Protein AF-A0A1V2ZBY8-F1 (afdb_monomer_lite)

Sequence (177 aa):
MHRRIQALHAAGWSFRELDRRIGFPRGKTAFLLTEKSVMPATFEKVREVFAELELREPPSSTAHERGAIAGARKRAAAEGWAPPLAWDDIDADDAPAVSGGPVEIDEVIVQNLVDGYREPGASYAERREAIATLNGRGLSDAEIAEHLGLTRAAVNKVRERAAISAAVGADRERIVA

pLDDT: mean 80.57, std 14.65, range [37.91, 97.25]

Secondary structure (DSSP, 8-state):
-HHHHHHHHHHT--HHHHHHHHTPPTTHHHHHTT-S---HHHHHHHHHHHHHHTT-PPP-SSHHHHHHHHHHHHHHHHHTPPPGGG-SSTTT-SS--S--PPP---HHHHHHHHTT---TT--HHHHHHHHHHHHHTT--HHHHHHHHT--HHHHHHHHHHTTPPPP--STTS----

Foldseek 3Di:
DLLLLLQLLLLQQAQQNVCVQLVHDPCVSVVVNVDPDDDPVSVVSSVVVSVVPLPHHFDDPDPVSVVSSVVSNVVSVVVVRHHSVQAPDSVPDPDGNPPPPPPPQPVVLLVCLLVLHADPPHDLNSLLSNLLVVQVVLAFLPRSCVSNVHDSVVSVVSCVVVVNDGRPHPVPPPDDD

Structure (mmCIF, N/CA/C/O backbone):
data_AF-A0A1V2ZBY8-F1
#
_entry.id   AF-A0A1V2ZBY8-F1
#
loop_
_atom_site.group_PDB
_atom_site.id
_atom_site.type_symbol
_atom_site.label_atom_id
_atom_site.label_alt_id
_atom_site.label_comp_id
_atom_site.label_asym_id
_atom_site.label_entity_id
_atom_site.label_seq_id
_atom_site.pdbx_PDB_ins_code
_atom_site.Cartn_x
_atom_site.Cartn_y
_atom_site.Cartn_z
_atom_site.occupancy
_atom_site.B_iso_or_equiv
_atom_site.auth_seq_id
_atom_site.auth_comp_id
_atom_site.auth_asym_id
_atom_site.auth_atom_id
_atom_site.pdbx_PDB_model_num
ATOM 1 N N . MET A 1 1 ? 1.287 0.233 -17.434 1.00 81.19 1 MET A N 1
ATOM 2 C CA . MET A 1 1 ? 2.688 0.387 -16.953 1.00 81.19 1 MET A CA 1
ATOM 3 C C . MET A 1 1 ? 2.778 0.858 -15.502 1.00 81.19 1 MET A C 1
ATOM 5 O O . MET A 1 1 ? 3.249 0.077 -14.688 1.00 81.19 1 MET A O 1
ATOM 9 N N . HIS A 1 2 ? 2.334 2.078 -15.145 1.00 90.81 2 HIS A N 1
ATOM 10 C CA . HIS A 1 2 ? 2.446 2.588 -13.761 1.00 90.81 2 HIS A CA 1
ATOM 11 C C . HIS A 1 2 ? 1.821 1.650 -12.726 1.00 90.81 2 HIS A C 1
ATOM 13 O O . HIS A 1 2 ? 2.443 1.402 -11.697 1.00 90.81 2 HIS A O 1
ATOM 19 N N . ARG A 1 3 ? 0.672 1.043 -13.061 1.00 90.62 3 ARG A N 1
ATOM 20 C CA . ARG A 1 3 ? -0.007 0.040 -12.228 1.00 90.62 3 ARG A CA 1
ATOM 21 C C . ARG A 1 3 ? 0.917 -1.097 -11.782 1.00 90.62 3 ARG A C 1
ATOM 23 O O . ARG A 1 3 ? 0.930 -1.420 -10.606 1.00 90.62 3 ARG A O 1
ATOM 30 N N . ARG A 1 4 ? 1.768 -1.636 -12.665 1.00 92.06 4 ARG A N 1
ATOM 31 C CA . ARG A 1 4 ? 2.725 -2.710 -12.325 1.00 92.06 4 ARG A CA 1
ATOM 32 C C . ARG A 1 4 ? 3.752 -2.279 -11.283 1.00 92.06 4 ARG A C 1
ATOM 34 O O . ARG A 1 4 ? 3.990 -2.990 -10.313 1.00 92.06 4 ARG A O 1
ATOM 41 N N . ILE A 1 5 ? 4.340 -1.096 -11.464 1.00 95.25 5 ILE A N 1
ATOM 42 C CA . ILE A 1 5 ? 5.305 -0.535 -10.508 1.00 95.25 5 ILE A CA 1
ATOM 43 C C . ILE A 1 5 ? 4.626 -0.274 -9.159 1.00 95.25 5 ILE A C 1
ATOM 45 O O . ILE A 1 5 ? 5.168 -0.633 -8.115 1.00 95.25 5 ILE A O 1
ATOM 49 N N . GLN A 1 6 ? 3.440 0.337 -9.185 1.00 95.06 6 GLN A N 1
ATOM 50 C CA . GLN A 1 6 ? 2.638 0.629 -7.997 1.00 95.06 6 GLN A CA 1
ATOM 51 C C . GLN A 1 6 ? 2.259 -0.654 -7.253 1.00 95.06 6 GLN A C 1
ATOM 53 O O . GLN A 1 6 ? 2.409 -0.716 -6.035 1.00 95.06 6 GLN A O 1
ATOM 58 N N . ALA A 1 7 ? 1.854 -1.692 -7.983 1.00 91.00 7 ALA A N 1
ATOM 59 C CA . ALA A 1 7 ? 1.468 -2.977 -7.429 1.00 91.00 7 ALA A CA 1
ATOM 60 C C . ALA A 1 7 ? 2.646 -3.699 -6.771 1.00 91.00 7 ALA A C 1
ATOM 62 O O . ALA A 1 7 ? 2.546 -4.092 -5.611 1.00 91.00 7 ALA A O 1
ATOM 63 N N . LEU A 1 8 ? 3.805 -3.787 -7.430 1.00 93.06 8 LEU A N 1
ATOM 64 C CA . LEU A 1 8 ? 5.007 -4.338 -6.791 1.00 93.06 8 LEU A CA 1
ATOM 65 C C . LEU A 1 8 ? 5.393 -3.534 -5.543 1.00 93.06 8 LEU A C 1
ATOM 67 O O . LEU A 1 8 ? 5.748 -4.112 -4.514 1.00 93.06 8 LEU A O 1
ATOM 71 N N . HIS A 1 9 ? 5.269 -2.206 -5.588 1.00 96.50 9 HIS A N 1
ATOM 72 C CA . HIS A 1 9 ? 5.511 -1.375 -4.413 1.00 96.50 9 HIS A CA 1
ATOM 73 C C . HIS A 1 9 ? 4.545 -1.695 -3.266 1.00 96.50 9 HIS A C 1
ATOM 75 O O . HIS A 1 9 ? 4.973 -1.823 -2.118 1.00 96.50 9 HIS A O 1
ATOM 81 N N . ALA A 1 10 ? 3.268 -1.906 -3.583 1.00 92.62 10 ALA A N 1
ATOM 82 C CA . ALA A 1 10 ? 2.244 -2.318 -2.631 1.00 92.62 10 ALA A CA 1
ATOM 83 C C . ALA A 1 10 ? 2.490 -3.725 -2.060 1.00 92.62 10 ALA A C 1
ATOM 85 O O . ALA A 1 10 ? 2.228 -3.955 -0.882 1.00 92.62 10 ALA A O 1
ATOM 86 N N . ALA A 1 11 ? 3.089 -4.641 -2.828 1.00 87.62 11 ALA A N 1
ATOM 87 C CA . ALA A 1 11 ? 3.544 -5.941 -2.324 1.00 87.62 11 ALA A CA 1
ATOM 88 C C . ALA A 1 11 ? 4.757 -5.833 -1.371 1.00 87.62 11 ALA A C 1
ATOM 90 O O . ALA A 1 11 ? 4.989 -6.720 -0.543 1.00 87.62 11 ALA A O 1
ATOM 91 N N . GLY A 1 12 ? 5.488 -4.712 -1.408 1.00 90.81 12 GLY A N 1
ATOM 92 C CA . GLY A 1 12 ? 6.623 -4.418 -0.526 1.00 90.81 12 GLY A CA 1
ATOM 93 C C . GLY A 1 12 ? 7.956 -4.211 -1.248 1.00 90.81 12 GLY A C 1
ATOM 94 O O . GLY A 1 12 ? 8.981 -4.010 -0.595 1.00 90.81 12 GLY A O 1
ATOM 95 N N . TRP A 1 13 ? 7.973 -4.232 -2.580 1.00 95.62 13 TRP A N 1
ATOM 96 C CA . TRP A 1 13 ? 9.178 -3.979 -3.363 1.00 95.62 13 TRP A CA 1
ATOM 97 C C . TRP A 1 13 ? 9.531 -2.485 -3.348 1.00 95.62 13 TRP A C 1
ATOM 99 O O . TRP A 1 13 ? 8.849 -1.644 -3.935 1.00 95.62 13 TRP A O 1
ATOM 109 N N . SER A 1 14 ? 10.619 -2.114 -2.672 1.00 95.12 14 SER A N 1
ATOM 110 C CA . SER A 1 14 ? 11.074 -0.716 -2.678 1.00 95.12 14 SER A CA 1
ATOM 111 C C . SER A 1 14 ? 11.495 -0.268 -4.087 1.00 95.12 14 SER A C 1
ATOM 113 O O . SER A 1 14 ? 12.027 -1.067 -4.855 1.00 95.12 14 SER A O 1
ATOM 115 N N . PHE A 1 15 ? 11.355 1.022 -4.422 1.00 95.62 15 PHE A N 1
ATOM 116 C CA . PHE A 1 15 ? 11.807 1.537 -5.727 1.00 95.62 15 PHE A CA 1
ATOM 117 C C . PHE A 1 15 ? 13.284 1.261 -6.002 1.00 95.62 15 PHE A C 1
ATOM 119 O O . PHE A 1 15 ? 13.649 0.952 -7.127 1.00 95.62 15 PHE A O 1
ATOM 126 N N . ARG A 1 16 ? 14.126 1.313 -4.964 1.00 95.12 16 ARG A N 1
ATOM 127 C CA . ARG A 1 16 ? 15.551 0.985 -5.074 1.00 95.12 16 ARG A CA 1
ATOM 128 C C . ARG A 1 16 ? 15.769 -0.468 -5.497 1.00 95.12 16 ARG A C 1
ATOM 130 O O . ARG A 1 16 ? 16.686 -0.745 -6.263 1.00 95.12 16 ARG A O 1
ATOM 137 N N . GLU A 1 17 ? 14.959 -1.379 -4.971 1.00 95.00 17 GLU A N 1
ATOM 138 C CA . GLU A 1 17 ? 15.044 -2.798 -5.304 1.00 95.00 17 GLU A CA 1
ATOM 139 C C . GLU A 1 17 ? 14.534 -3.071 -6.720 1.00 95.00 17 GLU A C 1
ATOM 141 O O . GLU A 1 17 ? 15.156 -3.831 -7.459 1.00 95.00 17 GLU A O 1
ATOM 146 N N . LEU A 1 18 ? 13.461 -2.388 -7.123 1.00 95.88 18 LEU A N 1
ATOM 147 C CA . LEU A 1 18 ? 12.953 -2.437 -8.492 1.00 95.88 18 LEU A CA 1
ATOM 148 C C . LEU A 1 18 ? 13.982 -1.892 -9.488 1.00 95.88 18 LEU A C 1
ATOM 150 O O . LEU A 1 18 ? 14.304 -2.580 -10.451 1.00 95.88 18 LEU A O 1
ATOM 154 N N . ASP A 1 19 ? 14.579 -0.726 -9.216 1.00 97.25 19 ASP A N 1
ATOM 155 C CA . ASP A 1 19 ? 15.655 -0.166 -10.043 1.00 97.25 19 ASP A CA 1
ATOM 156 C C . ASP A 1 19 ? 16.800 -1.173 -10.209 1.00 97.25 19 ASP A C 1
ATOM 158 O O . ASP A 1 19 ? 17.259 -1.415 -11.323 1.00 97.25 19 ASP A O 1
ATOM 162 N N . ARG A 1 20 ? 17.225 -1.810 -9.108 1.00 96.06 20 ARG A N 1
ATOM 163 C CA . ARG A 1 20 ? 18.295 -2.814 -9.118 1.00 96.06 20 ARG A CA 1
ATOM 164 C C . ARG A 1 20 ? 17.958 -4.010 -10.008 1.00 96.06 20 ARG A C 1
ATOM 166 O O . ARG A 1 20 ? 18.809 -4.418 -10.791 1.00 96.06 20 ARG A O 1
ATOM 173 N N . ARG A 1 21 ? 16.752 -4.569 -9.886 1.00 95.06 21 ARG A N 1
ATOM 174 C CA . ARG A 1 21 ? 16.336 -5.766 -10.638 1.00 95.06 21 ARG A CA 1
ATOM 175 C C . ARG A 1 21 ? 16.097 -5.487 -12.114 1.00 95.06 21 ARG A C 1
ATOM 177 O O . ARG A 1 21 ? 16.448 -6.308 -12.947 1.00 95.06 21 ARG A O 1
ATOM 184 N N . ILE A 1 22 ? 15.569 -4.310 -12.437 1.00 95.19 22 ILE A N 1
ATOM 185 C CA . ILE A 1 22 ? 15.343 -3.892 -13.825 1.00 95.19 22 ILE A CA 1
ATOM 186 C C . ILE A 1 22 ? 16.662 -3.462 -14.507 1.00 95.19 22 ILE A C 1
ATOM 188 O O . ILE A 1 22 ? 16.760 -3.415 -15.736 1.00 95.19 22 ILE A O 1
ATOM 192 N N . GLY A 1 23 ? 17.694 -3.130 -13.723 1.00 96.25 23 GLY A N 1
ATOM 193 C CA . GLY A 1 23 ? 18.950 -2.570 -14.226 1.00 96.25 23 GLY A CA 1
ATOM 194 C C . GLY A 1 23 ? 18.846 -1.075 -14.544 1.00 96.25 23 GLY A C 1
ATOM 195 O O . GLY A 1 23 ? 19.511 -0.576 -15.453 1.00 96.25 23 GLY A O 1
ATOM 196 N N . PHE A 1 24 ? 17.984 -0.351 -13.830 1.00 96.81 24 PHE A N 1
ATOM 197 C CA . PHE A 1 24 ? 17.846 1.093 -13.953 1.00 96.81 24 PHE A CA 1
ATOM 198 C C . PHE A 1 24 ? 18.765 1.865 -12.998 1.00 96.81 24 PHE A C 1
ATOM 200 O O . PHE A 1 24 ? 19.118 1.382 -11.919 1.00 96.81 24 PHE A O 1
ATOM 207 N N . PRO A 1 25 ? 19.111 3.119 -13.349 1.00 96.81 25 PRO A N 1
ATOM 208 C CA . PRO A 1 25 ? 19.683 4.054 -12.394 1.00 96.81 25 PRO A CA 1
ATOM 209 C C . PRO A 1 25 ? 18.745 4.277 -11.204 1.00 96.81 25 PRO A C 1
ATOM 211 O O . PRO A 1 25 ? 17.521 4.292 -11.346 1.00 96.81 25 PRO A O 1
ATOM 214 N N . ARG A 1 26 ? 19.329 4.522 -10.030 1.00 96.12 26 ARG A N 1
ATOM 215 C CA . ARG A 1 26 ? 18.577 4.788 -8.799 1.00 96.12 26 ARG A CA 1
ATOM 216 C C . ARG A 1 26 ? 17.613 5.969 -8.975 1.00 96.12 26 ARG A C 1
ATOM 218 O O . ARG A 1 26 ? 18.020 7.046 -9.398 1.00 96.12 26 ARG A O 1
ATOM 225 N N . GLY A 1 27 ? 16.362 5.779 -8.567 1.00 94.50 27 GLY A N 1
ATOM 226 C CA . GLY A 1 27 ? 15.283 6.764 -8.639 1.00 94.50 27 GLY A CA 1
ATOM 227 C C . GLY A 1 27 ? 14.485 6.716 -9.941 1.00 94.50 27 GLY A C 1
ATOM 228 O O . GLY A 1 27 ? 13.446 7.371 -10.029 1.00 94.50 27 GLY A O 1
ATOM 229 N N . LYS A 1 28 ? 14.911 5.928 -10.936 1.00 96.06 28 LYS A N 1
ATOM 230 C CA . LYS A 1 28 ? 14.238 5.876 -12.235 1.00 96.06 28 LYS A CA 1
ATOM 231 C C . LYS A 1 28 ? 12.818 5.340 -12.108 1.00 96.06 28 LYS A C 1
ATOM 233 O O . LYS A 1 28 ? 11.915 5.943 -12.666 1.00 96.06 28 LYS A O 1
ATOM 238 N N . THR A 1 29 ? 12.594 4.268 -11.353 1.00 95.44 29 THR A N 1
ATOM 239 C CA . THR A 1 29 ? 11.264 3.663 -11.184 1.00 95.44 29 THR A CA 1
ATOM 240 C C . THR A 1 29 ? 10.272 4.637 -10.541 1.00 95.44 29 THR A C 1
ATOM 242 O O . THR A 1 29 ? 9.124 4.705 -10.967 1.00 95.44 29 THR A O 1
ATOM 245 N N . ALA A 1 30 ? 10.719 5.445 -9.573 1.00 94.19 30 ALA A N 1
ATOM 246 C CA . ALA A 1 30 ? 9.893 6.497 -8.980 1.00 94.19 30 ALA A CA 1
ATOM 247 C C . ALA A 1 30 ? 9.596 7.625 -9.983 1.00 94.19 30 ALA A C 1
ATOM 249 O O . ALA A 1 30 ? 8.459 8.074 -10.076 1.00 94.19 30 ALA A O 1
ATOM 250 N N . PHE A 1 31 ? 10.596 8.039 -10.768 1.00 95.06 31 PHE A N 1
ATOM 251 C CA . PHE A 1 31 ? 10.428 9.023 -11.841 1.00 95.06 31 PHE A CA 1
ATOM 252 C C . PHE A 1 31 ? 9.444 8.549 -12.920 1.00 95.06 31 PHE A C 1
ATOM 254 O O . PHE A 1 31 ? 8.630 9.326 -13.395 1.00 95.06 31 PHE A O 1
ATOM 261 N N . LEU A 1 32 ? 9.451 7.262 -13.282 1.00 94.12 32 LEU A N 1
ATOM 262 C CA . LEU A 1 32 ? 8.510 6.735 -14.276 1.00 94.12 32 LEU A CA 1
ATOM 263 C C . LEU A 1 32 ? 7.046 6.910 -13.850 1.00 94.12 32 LEU A C 1
ATOM 265 O O . LEU A 1 32 ? 6.201 6.998 -14.725 1.00 94.12 32 LEU A O 1
ATOM 269 N N . LEU A 1 33 ? 6.737 7.013 -12.551 1.00 93.25 33 LEU A N 1
ATOM 270 C CA . LEU A 1 33 ? 5.369 7.261 -12.078 1.00 93.25 33 LEU A CA 1
ATOM 271 C C . LEU A 1 33 ? 4.865 8.686 -12.352 1.00 93.25 33 LEU A C 1
ATOM 273 O O . LEU A 1 33 ? 3.662 8.918 -12.254 1.00 93.25 33 LEU A O 1
ATOM 277 N N . THR A 1 34 ? 5.749 9.638 -12.664 1.00 93.00 34 THR A N 1
ATOM 278 C CA . THR A 1 34 ? 5.367 11.020 -13.003 1.00 93.00 34 THR A CA 1
ATOM 279 C C . THR A 1 34 ? 5.237 11.248 -14.505 1.00 93.00 34 THR A C 1
ATOM 281 O O . THR A 1 34 ? 4.707 12.273 -14.931 1.00 93.00 34 THR A O 1
ATOM 284 N N . GLU A 1 35 ? 5.720 10.308 -15.313 1.00 93.25 35 GLU A N 1
ATOM 285 C CA . GLU A 1 35 ? 5.706 10.414 -16.766 1.00 93.25 35 GLU A CA 1
ATOM 286 C C . GLU A 1 35 ? 4.342 10.029 -17.335 1.00 93.25 35 GLU A C 1
ATOM 288 O O . GLU A 1 35 ? 3.654 9.165 -16.812 1.00 93.25 35 GLU A O 1
ATOM 293 N N . LYS A 1 36 ? 3.931 10.649 -18.445 1.00 87.38 36 LYS A N 1
ATOM 294 C CA . LYS A 1 36 ? 2.667 10.285 -19.118 1.00 87.38 36 LYS A CA 1
ATOM 295 C C . LYS A 1 36 ? 2.815 9.093 -20.062 1.00 87.38 36 LYS A C 1
ATOM 297 O O . LYS A 1 36 ? 1.828 8.454 -20.409 1.00 87.38 36 LYS A O 1
ATOM 302 N N . SER A 1 37 ? 4.036 8.822 -20.512 1.00 86.88 37 SER A N 1
ATOM 303 C CA . SER A 1 37 ? 4.347 7.768 -21.474 1.00 86.88 37 SER A CA 1
ATOM 304 C C . SER A 1 37 ? 5.792 7.316 -21.309 1.00 86.88 37 SER A C 1
ATOM 306 O O . SER A 1 37 ? 6.628 8.066 -20.806 1.00 86.88 37 SER A O 1
ATOM 308 N N . VAL A 1 38 ? 6.094 6.097 -21.746 1.00 90.94 38 VAL A N 1
ATOM 309 C CA . VAL A 1 38 ? 7.437 5.521 -21.669 1.00 90.94 38 VAL A CA 1
ATOM 310 C C . VAL A 1 38 ? 7.816 4.873 -22.990 1.00 90.94 38 VAL A C 1
ATOM 312 O O . VAL A 1 38 ? 6.955 4.473 -23.770 1.00 90.94 38 VAL A O 1
ATOM 315 N N . MET A 1 39 ? 9.120 4.735 -23.222 1.00 92.19 39 MET A N 1
ATOM 316 C CA . MET A 1 39 ? 9.627 3.983 -24.368 1.00 92.19 39 MET A CA 1
ATOM 317 C C . MET A 1 39 ? 9.168 2.513 -24.300 1.00 92.19 39 MET A C 1
ATOM 319 O O . MET A 1 39 ? 9.205 1.937 -23.206 1.00 92.19 39 MET A O 1
ATOM 323 N N . PRO A 1 40 ? 8.841 1.866 -25.436 1.00 91.12 40 PRO A N 1
ATOM 324 C CA . PRO A 1 40 ? 8.450 0.454 -25.465 1.00 91.12 40 PRO A CA 1
ATOM 325 C C . PRO A 1 40 ? 9.465 -0.471 -24.782 1.00 91.12 40 PRO A C 1
ATOM 327 O O . PRO A 1 40 ? 9.095 -1.312 -23.976 1.00 91.12 40 PRO A O 1
ATOM 330 N N . ALA A 1 41 ? 10.765 -0.239 -24.986 1.00 92.81 41 ALA A N 1
ATOM 331 C CA . ALA A 1 41 ? 11.814 -1.018 -24.325 1.00 92.81 41 ALA A CA 1
ATOM 332 C C . ALA A 1 41 ? 11.787 -0.903 -22.785 1.00 92.81 41 ALA A C 1
ATOM 334 O O . ALA A 1 41 ? 12.120 -1.851 -22.080 1.00 92.81 41 ALA A O 1
ATOM 335 N N . THR A 1 42 ? 11.392 0.253 -22.245 1.00 93.38 42 THR A N 1
ATOM 336 C CA . THR A 1 42 ? 11.229 0.454 -20.795 1.00 93.38 42 THR A CA 1
ATOM 337 C C . THR A 1 42 ? 10.002 -0.290 -20.285 1.00 93.38 42 THR A C 1
ATOM 339 O O . THR A 1 42 ? 10.053 -0.886 -19.212 1.00 93.38 42 THR A O 1
ATOM 342 N N . PHE A 1 43 ? 8.908 -0.252 -21.050 1.00 90.94 43 PHE A N 1
ATOM 343 C CA . PHE A 1 43 ? 7.688 -0.986 -20.733 1.00 90.94 43 PHE A CA 1
ATOM 344 C C . PHE A 1 43 ? 7.956 -2.490 -20.637 1.00 90.94 43 PHE A C 1
ATOM 346 O O . PHE A 1 43 ? 7.598 -3.102 -19.634 1.00 90.94 43 PHE A O 1
ATOM 353 N N . GLU A 1 44 ? 8.652 -3.052 -21.627 1.00 91.06 44 GLU A N 1
ATOM 354 C CA . GLU A 1 44 ? 8.983 -4.478 -21.681 1.00 91.06 44 GLU A CA 1
ATOM 355 C C . GLU A 1 44 ? 9.810 -4.936 -20.481 1.00 91.06 44 GLU A C 1
ATOM 357 O O . GLU A 1 44 ? 9.425 -5.874 -19.790 1.00 91.06 44 GLU A O 1
ATOM 362 N N . LYS A 1 45 ? 10.864 -4.196 -20.131 1.00 94.75 45 LYS A N 1
ATOM 363 C CA . LYS A 1 45 ? 11.681 -4.501 -18.947 1.00 94.75 45 LYS A CA 1
ATOM 364 C C . LYS A 1 45 ? 10.877 -4.516 -17.645 1.00 94.75 45 LYS A C 1
ATOM 366 O O . LYS A 1 45 ? 11.095 -5.353 -16.775 1.00 94.75 45 LYS A O 1
ATOM 371 N N . VAL A 1 46 ? 9.952 -3.568 -17.490 1.00 92.69 46 VAL A N 1
ATOM 372 C CA . VAL A 1 46 ? 9.075 -3.513 -16.310 1.00 92.69 46 VAL A CA 1
ATOM 373 C C . VAL A 1 46 ? 8.086 -4.676 -16.316 1.00 92.69 46 VAL A C 1
ATOM 375 O O . VAL A 1 46 ? 7.805 -5.224 -15.254 1.00 92.69 46 VAL A O 1
ATOM 378 N N . ARG A 1 47 ? 7.569 -5.064 -17.486 1.00 89.25 47 ARG A N 1
ATOM 379 C CA . ARG A 1 47 ? 6.672 -6.213 -17.644 1.00 89.25 47 ARG A CA 1
ATOM 380 C C . ARG A 1 47 ? 7.363 -7.525 -17.274 1.00 89.25 47 ARG A C 1
ATOM 382 O O . ARG A 1 47 ? 6.782 -8.305 -16.530 1.00 89.25 47 ARG A O 1
ATOM 389 N N . GLU A 1 48 ? 8.594 -7.731 -17.734 1.00 90.94 48 GLU A N 1
ATOM 390 C CA . GLU A 1 48 ? 9.407 -8.911 -17.410 1.00 90.94 48 GLU A CA 1
ATOM 391 C C . GLU A 1 48 ? 9.647 -9.032 -15.902 1.00 90.94 48 GLU A C 1
ATOM 393 O O . GLU A 1 48 ? 9.345 -10.064 -15.304 1.00 90.94 48 GLU A O 1
ATOM 398 N N . VAL A 1 49 ? 10.108 -7.953 -15.260 1.00 93.62 49 VAL A N 1
ATOM 399 C CA . VAL A 1 49 ? 10.320 -7.947 -13.804 1.00 93.62 49 VAL A CA 1
ATOM 400 C C . VAL A 1 49 ? 9.002 -8.094 -13.047 1.00 93.62 49 VAL A C 1
ATOM 402 O O . VAL A 1 49 ? 8.961 -8.745 -12.012 1.00 93.62 49 VAL A O 1
ATOM 405 N N . PHE A 1 50 ? 7.901 -7.533 -13.540 1.00 87.38 50 PHE A N 1
ATOM 406 C CA . PHE A 1 50 ? 6.600 -7.738 -12.910 1.00 87.38 50 PHE A CA 1
ATOM 407 C C . PHE A 1 50 ? 6.193 -9.212 -12.899 1.00 87.38 50 PHE A C 1
ATOM 409 O O . PHE A 1 50 ? 5.910 -9.731 -11.823 1.00 87.38 50 PHE A O 1
ATOM 416 N N . ALA A 1 51 ? 6.249 -9.891 -14.047 1.00 79.69 51 ALA A N 1
ATOM 417 C CA . ALA A 1 51 ? 5.921 -11.314 -14.149 1.00 79.69 51 ALA A CA 1
ATOM 418 C C . ALA A 1 51 ? 6.831 -12.191 -13.269 1.00 79.69 51 ALA A C 1
ATOM 420 O O . ALA A 1 51 ? 6.415 -13.210 -12.726 1.00 79.69 51 ALA A O 1
ATOM 421 N N . GLU A 1 52 ? 8.090 -11.788 -13.081 1.00 84.88 52 GLU A N 1
ATOM 422 C CA . GLU A 1 52 ? 9.002 -12.495 -12.184 1.00 84.88 52 GLU A CA 1
ATOM 423 C C . GLU A 1 52 ? 8.607 -12.350 -10.701 1.00 84.88 52 GLU A C 1
ATOM 425 O O . GLU A 1 52 ? 8.812 -13.270 -9.901 1.00 84.88 52 GLU A O 1
ATOM 430 N N . LEU A 1 53 ? 8.103 -11.176 -10.307 1.00 84.38 53 LEU A N 1
ATOM 431 C CA . LEU A 1 53 ? 7.991 -10.768 -8.904 1.00 84.38 53 LEU A CA 1
ATOM 432 C C . LEU A 1 53 ? 6.572 -10.744 -8.350 1.00 84.38 53 LEU A C 1
ATOM 434 O O . LEU A 1 53 ? 6.421 -10.665 -7.133 1.00 84.38 53 LEU A O 1
ATOM 438 N N . GLU A 1 54 ? 5.551 -10.809 -9.199 1.00 74.00 54 GLU A N 1
ATOM 439 C CA . GLU A 1 54 ? 4.147 -10.664 -8.802 1.00 74.00 54 GLU A CA 1
ATOM 440 C C . GLU A 1 54 ? 3.692 -11.675 -7.736 1.00 74.00 54 GLU A C 1
ATOM 442 O O . GLU A 1 54 ? 2.876 -11.325 -6.886 1.00 74.00 54 GLU A O 1
ATOM 447 N N . LEU A 1 55 ? 4.288 -12.874 -7.706 1.00 72.56 55 LEU A N 1
ATOM 448 C CA . LEU A 1 55 ? 4.032 -13.920 -6.701 1.00 72.56 55 LEU A CA 1
ATOM 449 C C . LEU A 1 55 ? 5.180 -14.111 -5.696 1.00 72.56 55 LEU A C 1
ATOM 451 O O . LEU A 1 55 ? 5.205 -15.098 -4.960 1.00 72.56 55 LEU A O 1
ATOM 455 N N . ARG A 1 56 ? 6.170 -13.212 -5.675 1.00 82.19 56 ARG A N 1
ATOM 456 C CA . ARG A 1 56 ? 7.357 -13.343 -4.820 1.00 82.19 56 ARG A CA 1
ATOM 457 C C . ARG A 1 56 ? 7.393 -12.289 -3.731 1.00 82.19 56 ARG A C 1
ATOM 459 O O . ARG A 1 56 ? 7.059 -11.123 -3.939 1.00 82.19 56 ARG A O 1
ATOM 466 N N . GLU A 1 57 ? 7.928 -12.692 -2.586 1.00 82.50 57 GLU A N 1
ATOM 467 C CA . GLU A 1 57 ? 8.201 -11.765 -1.499 1.00 82.50 57 GLU A CA 1
ATOM 468 C C . GLU A 1 57 ? 9.543 -11.036 -1.687 1.00 82.50 57 GLU A C 1
ATOM 470 O O . GLU A 1 57 ? 10.525 -11.623 -2.162 1.00 82.50 57 GLU A O 1
ATOM 475 N N . PRO A 1 58 ? 9.618 -9.750 -1.299 1.00 87.31 58 PRO A N 1
ATOM 476 C CA . PRO A 1 58 ? 10.882 -9.035 -1.212 1.00 87.31 58 PRO A CA 1
ATOM 477 C C . PRO A 1 58 ? 11.808 -9.644 -0.145 1.00 87.31 58 PRO A C 1
ATOM 479 O O . PRO A 1 58 ? 11.325 -10.150 0.870 1.00 87.31 58 PRO A O 1
ATOM 482 N N . PRO A 1 59 ? 13.143 -9.556 -0.324 1.00 84.88 59 PRO A N 1
ATOM 483 C CA . PRO A 1 59 ? 14.101 -9.968 0.699 1.00 84.88 59 PRO A CA 1
ATOM 484 C C . PRO A 1 59 ? 13.791 -9.305 2.042 1.00 84.88 59 PRO A C 1
ATOM 486 O O . PRO A 1 59 ? 13.538 -8.103 2.076 1.00 84.88 59 PRO A O 1
ATOM 489 N N . SER A 1 60 ? 13.808 -10.079 3.129 1.00 90.00 60 SER A N 1
ATOM 490 C CA . SER A 1 60 ? 13.370 -9.648 4.468 1.00 90.00 60 SER A CA 1
ATOM 491 C C . SER A 1 60 ? 14.314 -10.086 5.601 1.00 90.00 60 SER A C 1
ATOM 493 O O . SER A 1 60 ? 13.999 -9.946 6.790 1.00 90.00 60 SER A O 1
ATOM 495 N N . SER A 1 61 ? 15.498 -10.597 5.257 1.00 86.56 61 SER A N 1
ATOM 496 C CA . SER A 1 61 ? 16.448 -11.197 6.199 1.00 86.56 61 SER A CA 1
ATOM 497 C C . SER A 1 61 ? 17.047 -10.169 7.164 1.00 86.56 61 SER A C 1
ATOM 499 O O . SER A 1 61 ? 17.265 -10.458 8.343 1.00 86.56 61 SER A O 1
ATOM 501 N N . THR A 1 62 ? 17.246 -8.930 6.717 1.00 88.12 62 THR A N 1
ATOM 502 C CA . THR A 1 62 ? 17.833 -7.849 7.520 1.00 88.12 62 THR A CA 1
ATOM 503 C C . THR A 1 62 ? 16.785 -6.866 8.050 1.00 88.12 62 THR A C 1
ATOM 505 O O . THR A 1 62 ? 15.702 -6.693 7.491 1.00 88.12 62 THR A O 1
ATOM 508 N N . ALA A 1 63 ? 17.109 -6.160 9.140 1.00 84.38 63 ALA A N 1
ATOM 509 C CA . ALA A 1 63 ? 16.237 -5.108 9.672 1.00 84.38 63 ALA A CA 1
ATOM 510 C C . ALA A 1 63 ? 16.025 -3.961 8.666 1.00 84.38 63 ALA A C 1
ATOM 512 O O . ALA A 1 63 ? 14.931 -3.405 8.582 1.00 84.38 63 ALA A O 1
ATOM 513 N N . HIS A 1 64 ? 17.055 -3.642 7.874 1.00 83.88 64 HIS A N 1
ATOM 514 C CA . HIS A 1 64 ? 16.969 -2.641 6.812 1.00 83.88 64 HIS A CA 1
ATOM 515 C C . HIS A 1 64 ? 15.963 -3.050 5.730 1.00 83.88 64 HIS A C 1
ATOM 517 O O . HIS A 1 64 ? 15.115 -2.250 5.340 1.00 83.88 64 HIS A O 1
ATOM 523 N N . GLU A 1 65 ? 16.022 -4.305 5.289 1.00 85.44 65 GLU A N 1
ATOM 524 C CA . GLU A 1 65 ? 15.091 -4.879 4.319 1.00 85.44 65 GLU A CA 1
ATOM 525 C C . GLU A 1 65 ? 13.648 -4.873 4.833 1.00 85.44 65 GLU A C 1
ATOM 527 O O . GLU A 1 65 ? 12.759 -4.358 4.157 1.00 85.44 65 GLU A O 1
ATOM 532 N N . ARG A 1 66 ? 13.412 -5.322 6.074 1.00 84.06 66 ARG A N 1
ATOM 533 C CA . ARG A 1 66 ? 12.077 -5.256 6.699 1.00 84.06 66 ARG A CA 1
ATOM 534 C C . ARG A 1 66 ? 11.547 -3.825 6.794 1.00 84.06 66 ARG A C 1
ATOM 536 O O . ARG A 1 66 ? 10.374 -3.583 6.514 1.00 84.06 66 ARG A O 1
ATOM 543 N N . GLY A 1 67 ? 12.409 -2.868 7.138 1.00 80.88 67 GLY A N 1
ATOM 544 C CA . GLY A 1 67 ? 12.061 -1.447 7.156 1.00 80.88 67 GLY A CA 1
ATOM 545 C C . GLY A 1 67 ? 11.682 -0.911 5.772 1.00 80.88 67 GLY A C 1
ATOM 546 O O . GLY A 1 67 ? 10.712 -0.162 5.649 1.00 80.88 67 GLY A O 1
ATOM 547 N N . ALA A 1 68 ? 12.394 -1.327 4.722 1.00 86.38 68 ALA A N 1
ATOM 548 C CA . ALA A 1 68 ? 12.086 -0.951 3.345 1.00 86.38 68 ALA A CA 1
ATOM 549 C C . ALA A 1 68 ? 10.734 -1.519 2.878 1.00 86.38 68 ALA A C 1
ATOM 551 O O . ALA A 1 68 ? 9.957 -0.788 2.264 1.00 86.38 68 ALA A O 1
ATOM 552 N N . ILE A 1 69 ? 10.426 -2.772 3.229 1.00 87.19 69 ILE A N 1
ATOM 553 C CA . ILE A 1 69 ? 9.129 -3.413 2.955 1.00 87.19 69 ILE A CA 1
ATOM 554 C C . ILE A 1 69 ? 7.996 -2.645 3.639 1.00 87.19 69 ILE A C 1
ATOM 556 O O . ILE A 1 69 ? 7.019 -2.263 2.993 1.00 87.19 69 ILE A O 1
ATOM 560 N N . ALA A 1 70 ? 8.137 -2.378 4.941 1.00 83.88 70 ALA A N 1
ATOM 561 C CA . ALA A 1 70 ? 7.140 -1.639 5.709 1.00 83.88 70 ALA A CA 1
ATOM 562 C C . ALA A 1 70 ? 6.927 -0.222 5.150 1.00 83.88 70 ALA A C 1
ATOM 564 O O . ALA A 1 70 ? 5.790 0.234 5.025 1.00 83.88 70 ALA A O 1
ATOM 565 N N . GLY A 1 71 ? 8.010 0.461 4.767 1.00 84.25 71 GLY A N 1
ATOM 566 C CA . GLY A 1 71 ? 7.956 1.778 4.135 1.00 84.25 71 GLY A CA 1
ATOM 567 C C . GLY A 1 71 ? 7.221 1.762 2.793 1.00 84.25 71 GLY A C 1
ATOM 568 O O . GLY A 1 71 ? 6.364 2.616 2.566 1.00 84.25 71 GLY A O 1
ATOM 569 N N . ALA A 1 72 ? 7.506 0.773 1.943 1.00 91.38 72 ALA A N 1
ATOM 570 C CA . ALA A 1 72 ? 6.856 0.609 0.645 1.00 91.38 72 ALA A CA 1
ATOM 571 C C . ALA A 1 72 ? 5.345 0.366 0.791 1.00 91.38 72 ALA A C 1
ATOM 573 O O . ALA A 1 72 ? 4.537 1.108 0.232 1.00 91.38 72 ALA A O 1
ATOM 574 N N . ARG A 1 73 ? 4.956 -0.584 1.653 1.00 87.94 73 ARG A N 1
ATOM 575 C CA . ARG A 1 73 ? 3.544 -0.881 1.952 1.00 87.94 73 ARG A CA 1
ATOM 576 C C . ARG A 1 73 ? 2.812 0.324 2.542 1.00 87.94 73 ARG A C 1
ATOM 578 O O . ARG A 1 73 ? 1.700 0.636 2.127 1.00 87.94 73 ARG A O 1
ATOM 585 N N . LYS A 1 74 ? 3.445 1.052 3.471 1.00 85.38 74 LYS A N 1
ATOM 586 C CA . LYS A 1 74 ? 2.870 2.268 4.069 1.00 85.38 74 LYS A CA 1
ATOM 587 C C . LYS A 1 74 ? 2.627 3.357 3.025 1.00 85.38 74 LYS A C 1
ATOM 589 O O . LYS A 1 74 ? 1.582 4.003 3.065 1.00 85.38 74 LYS A O 1
ATOM 594 N N . ARG A 1 75 ? 3.577 3.571 2.108 1.00 87.88 75 ARG A N 1
ATOM 595 C CA . ARG A 1 75 ? 3.434 4.544 1.018 1.00 87.88 75 ARG A CA 1
ATOM 596 C C . ARG A 1 75 ? 2.324 4.126 0.061 1.00 87.88 75 ARG A C 1
ATOM 598 O O . ARG A 1 75 ? 1.454 4.941 -0.212 1.00 87.88 75 ARG A O 1
ATOM 605 N N . ALA A 1 76 ? 2.306 2.869 -0.374 1.00 86.81 76 ALA A N 1
ATOM 606 C CA . ALA A 1 76 ? 1.253 2.338 -1.234 1.00 86.81 76 ALA A CA 1
ATOM 607 C C . ALA A 1 76 ? -0.145 2.511 -0.618 1.00 86.81 76 ALA A C 1
ATOM 609 O O . ALA A 1 76 ? -1.047 3.005 -1.284 1.00 86.81 76 ALA A O 1
ATOM 610 N N . ALA A 1 77 ? -0.30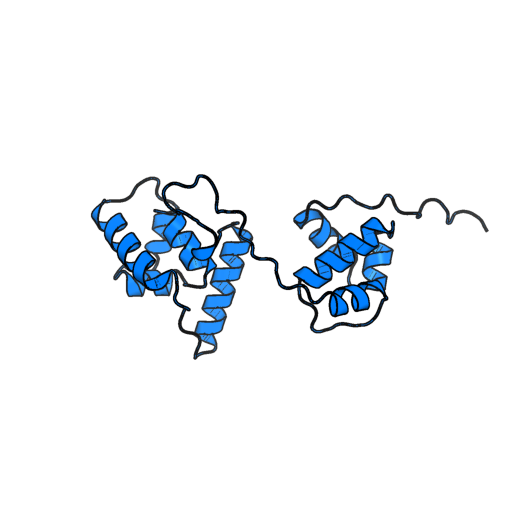5 2.219 0.676 1.00 81.50 77 ALA A N 1
ATOM 611 C CA . ALA A 1 77 ? -1.570 2.413 1.384 1.00 81.50 77 ALA A CA 1
ATOM 612 C C . ALA A 1 77 ? -1.992 3.890 1.507 1.00 81.50 77 ALA A C 1
ATOM 614 O O . ALA A 1 77 ? -3.184 4.179 1.590 1.00 81.50 77 ALA A O 1
ATOM 615 N N . ALA A 1 78 ? -1.040 4.826 1.558 1.00 77.44 78 ALA A N 1
ATOM 616 C CA . ALA A 1 78 ? -1.335 6.260 1.552 1.00 77.44 78 ALA A CA 1
ATOM 617 C C . ALA A 1 78 ? -1.752 6.762 0.160 1.00 77.44 78 ALA A C 1
ATOM 619 O O . ALA A 1 78 ? -2.549 7.687 0.063 1.00 77.44 78 ALA A O 1
ATOM 620 N N . GLU A 1 79 ? -1.228 6.139 -0.896 1.00 80.81 79 GLU A N 1
ATOM 621 C CA . GLU A 1 79 ? -1.496 6.484 -2.297 1.00 80.81 79 GLU A CA 1
ATOM 622 C C . GLU A 1 79 ? -2.638 5.659 -2.922 1.00 80.81 79 GLU A C 1
ATOM 624 O O . GLU A 1 79 ? -2.975 5.857 -4.087 1.00 80.81 79 GLU A O 1
ATOM 629 N N . GLY A 1 80 ? -3.228 4.722 -2.172 1.00 85.06 80 GLY A N 1
ATOM 630 C CA . GLY A 1 80 ? -4.309 3.855 -2.651 1.00 85.06 80 GLY A CA 1
ATOM 631 C C . GLY A 1 80 ? -3.869 2.808 -3.680 1.00 85.06 80 GLY A C 1
ATOM 632 O O . GLY A 1 80 ? -4.672 2.381 -4.503 1.00 85.06 80 GLY A O 1
ATOM 633 N N . TRP A 1 81 ? -2.598 2.402 -3.676 1.00 90.75 81 TRP A N 1
ATOM 634 C CA . TRP A 1 81 ? -2.082 1.414 -4.626 1.00 90.75 81 TRP A CA 1
ATOM 635 C C . TRP A 1 81 ? -2.353 -0.014 -4.154 1.00 90.75 81 TRP A C 1
ATOM 637 O O . TRP A 1 81 ? -2.004 -0.379 -3.030 1.00 90.75 81 TRP A O 1
ATOM 647 N N . ALA A 1 82 ? -2.933 -0.825 -5.038 1.00 88.00 82 ALA A N 1
ATOM 648 C CA . ALA A 1 82 ? -3.267 -2.221 -4.775 1.00 88.00 82 ALA A CA 1
ATOM 649 C C . ALA A 1 82 ? -2.139 -3.179 -5.217 1.00 88.00 82 ALA A C 1
ATOM 651 O O . ALA A 1 82 ? -1.513 -2.917 -6.248 1.00 88.00 82 ALA A O 1
ATOM 652 N N . PRO A 1 83 ? -1.866 -4.269 -4.471 1.00 87.00 83 PRO A N 1
ATOM 653 C CA . PRO A 1 83 ? -0.836 -5.262 -4.806 1.00 87.00 83 PRO A CA 1
ATOM 654 C C . PRO A 1 83 ? -1.197 -6.091 -6.054 1.00 87.00 83 PRO A C 1
ATOM 656 O O . PRO A 1 83 ? -2.348 -6.053 -6.473 1.00 87.00 83 PRO A O 1
ATOM 659 N N . PRO A 1 84 ? -0.257 -6.866 -6.642 1.00 81.50 84 PRO A N 1
ATOM 660 C CA . PRO A 1 84 ? -0.484 -7.592 -7.897 1.00 81.50 84 PRO A CA 1
ATOM 661 C C . PRO A 1 84 ? -1.668 -8.558 -7.820 1.00 81.50 84 PRO A C 1
ATOM 663 O O . PRO A 1 84 ? -2.528 -8.523 -8.685 1.00 81.50 84 PRO A O 1
ATOM 666 N N . LEU A 1 85 ? -1.767 -9.317 -6.723 1.00 77.56 85 LEU A N 1
ATOM 667 C CA . LEU A 1 85 ? -2.854 -10.270 -6.462 1.00 77.56 85 LEU A CA 1
ATOM 668 C C . LEU A 1 85 ? -4.246 -9.635 -6.304 1.00 77.56 85 LEU A C 1
ATOM 670 O O . LEU A 1 85 ? -5.228 -10.358 -6.192 1.00 77.56 85 LEU A O 1
ATOM 674 N N . ALA A 1 86 ? -4.341 -8.305 -6.246 1.00 75.75 86 ALA A N 1
ATOM 675 C CA . ALA A 1 86 ? -5.625 -7.614 -6.225 1.00 75.75 86 ALA A CA 1
ATOM 676 C C . ALA A 1 86 ? -6.174 -7.327 -7.635 1.00 75.75 86 ALA A C 1
ATOM 678 O O . ALA A 1 86 ? -7.249 -6.754 -7.749 1.00 75.75 86 ALA A O 1
ATOM 679 N N . TRP A 1 87 ? -5.445 -7.666 -8.698 1.00 73.19 87 TRP A N 1
ATOM 680 C CA . TRP A 1 87 ? -5.864 -7.461 -10.086 1.00 73.19 87 TRP A CA 1
ATOM 681 C C . TRP A 1 87 ? -6.139 -8.812 -10.747 1.00 73.19 87 TRP A C 1
ATOM 683 O O . TRP A 1 87 ? -5.334 -9.728 -10.581 1.00 73.19 87 TRP A O 1
ATOM 693 N N . ASP A 1 88 ? -7.224 -8.913 -11.518 1.00 63.09 88 ASP A N 1
ATOM 694 C CA . ASP A 1 88 ? -7.495 -10.099 -12.341 1.00 63.09 88 ASP A CA 1
ATOM 695 C C . ASP A 1 88 ? -6.739 -9.977 -13.675 1.00 63.09 88 ASP A C 1
ATOM 697 O O . ASP A 1 88 ? -6.043 -10.903 -14.095 1.00 63.09 88 ASP A O 1
ATOM 701 N N . ASP A 1 89 ? -6.780 -8.789 -14.288 1.00 68.75 89 ASP A N 1
ATOM 702 C CA . ASP A 1 89 ? -5.894 -8.357 -15.368 1.00 68.75 89 ASP A CA 1
ATOM 703 C C . ASP A 1 89 ? -5.435 -6.904 -15.137 1.00 68.75 89 ASP A C 1
ATOM 705 O O . ASP A 1 89 ? -6.116 -5.929 -15.448 1.00 68.75 89 ASP A O 1
ATOM 709 N N . ILE A 1 90 ? -4.209 -6.736 -14.633 1.00 74.94 90 ILE A N 1
ATOM 710 C CA . ILE A 1 90 ? -3.640 -5.422 -14.278 1.00 74.94 90 ILE A CA 1
ATOM 711 C C . ILE A 1 90 ? -3.547 -4.416 -15.446 1.00 74.94 90 ILE A C 1
ATOM 713 O O . ILE A 1 90 ? -3.420 -3.202 -15.217 1.00 74.94 90 ILE A O 1
ATOM 717 N N . ASP A 1 91 ? -3.561 -4.892 -16.693 1.00 70.00 91 ASP A N 1
ATOM 718 C CA . ASP A 1 91 ? -3.529 -4.034 -17.878 1.00 70.00 91 ASP A CA 1
ATOM 719 C C . ASP A 1 91 ? -4.920 -3.717 -18.419 1.00 70.00 91 ASP A C 1
ATOM 721 O O . ASP A 1 91 ? -5.114 -2.599 -18.903 1.00 70.00 91 ASP A O 1
ATOM 725 N N . ALA A 1 92 ? -5.856 -4.662 -18.340 1.00 58.66 92 ALA A N 1
ATOM 726 C CA . ALA A 1 92 ? -7.201 -4.503 -18.886 1.00 58.66 92 ALA A CA 1
ATOM 727 C C . ALA A 1 92 ? -8.201 -3.910 -17.881 1.00 58.66 92 ALA A C 1
ATOM 729 O O . ALA A 1 92 ? -9.092 -3.167 -18.289 1.00 58.66 92 ALA A O 1
ATOM 730 N N . ASP A 1 93 ? -8.043 -4.185 -16.587 1.00 55.28 93 ASP A N 1
ATOM 731 C CA . ASP A 1 93 ? -8.994 -3.764 -15.561 1.00 55.28 93 ASP A CA 1
ATOM 732 C C . ASP A 1 93 ? -8.933 -2.250 -15.318 1.00 55.28 93 ASP A C 1
ATOM 734 O O . ASP A 1 93 ? -7.858 -1.651 -15.215 1.00 55.28 93 ASP A O 1
ATOM 738 N N . ASP A 1 94 ? -10.082 -1.597 -15.150 1.00 62.41 94 ASP A N 1
ATOM 739 C CA . ASP A 1 94 ? -10.129 -0.169 -14.805 1.00 62.41 94 ASP A CA 1
ATOM 740 C C . ASP A 1 94 ? -9.735 0.093 -13.342 1.00 62.41 94 ASP A C 1
ATOM 742 O O . ASP A 1 94 ? -9.109 1.113 -13.024 1.00 62.41 94 ASP A O 1
ATOM 746 N N . ALA A 1 95 ? -10.043 -0.863 -12.467 1.00 67.06 95 ALA A N 1
ATOM 747 C CA . ALA A 1 95 ? -9.762 -0.868 -11.038 1.00 67.06 95 ALA A CA 1
ATOM 748 C C . ALA A 1 95 ? -9.377 -2.292 -10.606 1.00 67.06 95 ALA A C 1
ATOM 750 O O . ALA A 1 95 ? -9.819 -3.236 -11.257 1.00 67.06 95 ALA A O 1
ATOM 751 N N . PRO A 1 96 ? -8.590 -2.470 -9.528 1.00 70.62 96 PRO A N 1
ATOM 752 C CA . PRO A 1 96 ? -8.318 -3.807 -9.013 1.00 70.62 96 PRO A CA 1
ATOM 753 C C . PRO A 1 96 ? -9.645 -4.518 -8.737 1.00 70.62 96 PRO A C 1
ATOM 755 O O . PRO A 1 96 ? -10.590 -3.882 -8.246 1.00 70.62 96 PRO A O 1
ATOM 758 N N . ALA A 1 97 ? -9.700 -5.825 -9.015 1.00 60.62 97 ALA A N 1
ATOM 759 C CA . ALA A 1 97 ? -10.735 -6.679 -8.456 1.00 60.62 97 ALA A CA 1
ATOM 760 C C . ALA A 1 97 ? -10.827 -6.353 -6.965 1.00 60.62 97 ALA A C 1
ATOM 762 O O . ALA A 1 97 ? -9.812 -6.050 -6.329 1.00 60.62 97 ALA A O 1
ATOM 763 N N . VAL A 1 98 ? -12.036 -6.300 -6.410 1.00 52.50 98 VAL A N 1
ATOM 764 C CA . VAL A 1 98 ? -12.239 -5.941 -5.002 1.00 52.50 98 VAL A CA 1
ATOM 765 C C . VAL A 1 98 ? -11.672 -7.072 -4.136 1.00 52.50 98 VAL A C 1
ATOM 767 O O . VAL A 1 98 ? -12.383 -7.921 -3.624 1.00 52.50 98 VAL A O 1
ATOM 770 N N . SER A 1 99 ? -10.353 -7.074 -4.017 1.00 44.72 99 SER A N 1
ATOM 771 C CA . SER A 1 99 ? -9.484 -8.053 -3.391 1.00 44.72 99 SER A CA 1
ATOM 772 C C . SER A 1 99 ? -8.510 -7.267 -2.520 1.00 44.72 99 SER A C 1
ATOM 774 O O . SER A 1 99 ? -7.293 -7.423 -2.551 1.00 44.72 99 SER A O 1
ATOM 776 N N . GLY A 1 100 ? -9.076 -6.420 -1.660 1.00 45.03 100 GLY A N 1
ATOM 777 C CA . GLY A 1 100 ? -8.711 -6.573 -0.265 1.00 45.03 100 GLY A CA 1
ATOM 778 C C . GLY A 1 100 ? -9.324 -7.897 0.157 1.00 45.03 100 GLY A C 1
ATOM 779 O O . GLY A 1 100 ? -10.485 -7.911 0.555 1.00 45.03 100 GLY A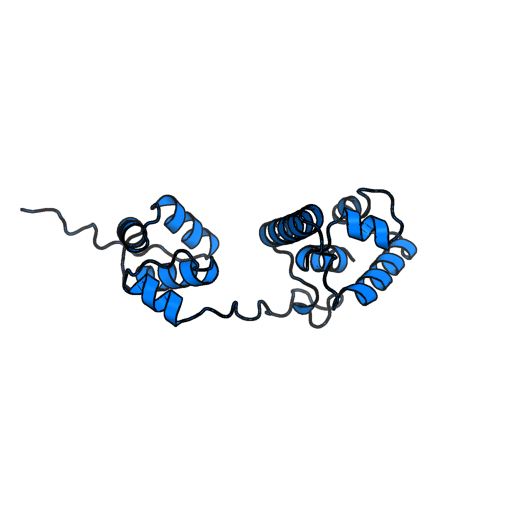 O 1
ATOM 780 N N . GLY A 1 101 ? -8.591 -9.009 0.020 1.00 42.69 101 GLY A N 1
ATOM 781 C CA . GLY A 1 101 ? -8.973 -10.206 0.767 1.00 42.69 101 GLY A CA 1
ATOM 782 C C . GLY A 1 101 ? -9.205 -9.760 2.213 1.00 42.69 101 GLY A C 1
ATOM 783 O O . GLY A 1 101 ? -8.457 -8.878 2.666 1.00 42.69 101 GLY A O 1
ATOM 784 N N . PRO A 1 102 ? -10.269 -10.229 2.890 1.00 46.06 102 PRO A N 1
ATOM 785 C CA . PRO A 1 102 ? -10.574 -9.752 4.228 1.00 46.06 102 PRO A CA 1
ATOM 786 C C . PRO A 1 102 ? -9.281 -9.820 5.033 1.00 46.06 102 PRO A C 1
ATOM 788 O O . PRO A 1 102 ? -8.605 -10.850 5.035 1.00 46.06 102 PRO A O 1
ATOM 791 N N . VAL A 1 103 ? -8.889 -8.704 5.662 1.00 54.09 103 VAL A N 1
ATOM 792 C CA . VAL A 1 103 ? -8.012 -8.841 6.825 1.00 54.09 103 VAL A CA 1
ATOM 793 C C . VAL A 1 103 ? -8.748 -9.863 7.671 1.00 54.09 103 VAL A C 1
ATOM 795 O O . VAL A 1 103 ? -9.924 -9.635 7.951 1.00 54.09 103 VAL A O 1
ATOM 798 N N . GLU A 1 104 ? -8.140 -11.020 7.920 1.00 57.31 104 GLU A N 1
ATOM 799 C CA . GLU A 1 104 ? -8.750 -12.014 8.788 1.00 57.31 104 GLU A CA 1
ATOM 800 C C . GLU A 1 104 ? -8.836 -11.333 10.147 1.00 57.31 104 GLU A C 1
ATOM 802 O O . GLU A 1 104 ? -7.840 -11.125 10.838 1.00 57.31 104 GLU A O 1
ATOM 807 N N . ILE A 1 105 ? -10.015 -10.783 10.408 1.00 71.31 105 ILE A N 1
ATOM 808 C CA . ILE A 1 105 ? -10.326 -10.097 11.636 1.00 71.31 105 ILE A CA 1
ATOM 809 C C . ILE A 1 105 ? -10.594 -11.231 12.600 1.00 71.31 105 ILE A C 1
ATOM 811 O O . ILE A 1 105 ? -11.532 -12.002 12.404 1.00 71.31 105 ILE A O 1
ATOM 815 N N . ASP A 1 106 ? -9.761 -11.335 13.625 1.00 82.38 106 ASP A N 1
ATOM 816 C CA . ASP A 1 106 ? -10.087 -12.200 14.741 1.00 82.38 106 ASP A CA 1
ATOM 817 C C . ASP A 1 106 ? -11.319 -11.610 15.443 1.00 82.38 106 ASP A C 1
ATOM 819 O O . ASP A 1 106 ? -11.248 -10.602 16.155 1.00 82.38 106 ASP A O 1
ATOM 823 N N . GLU A 1 107 ? -12.478 -12.211 15.176 1.00 82.44 107 GLU A N 1
ATOM 824 C CA . GLU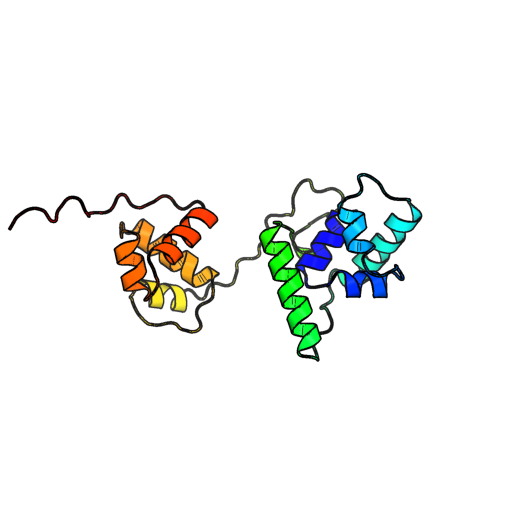 A 1 107 ? -13.762 -11.788 15.730 1.00 82.44 107 GLU A CA 1
ATOM 825 C C . GLU A 1 107 ? -13.750 -11.817 17.264 1.00 82.44 107 GLU A C 1
ATOM 827 O O . GLU A 1 107 ? -14.424 -11.000 17.890 1.00 82.44 107 GLU A O 1
ATOM 832 N N . VAL A 1 108 ? -12.937 -12.685 17.883 1.00 88.50 108 VAL A N 1
ATOM 833 C CA . VAL A 1 108 ? -12.778 -12.742 19.342 1.00 88.50 108 VAL A CA 1
ATOM 834 C C . VAL A 1 108 ? -12.061 -11.495 19.846 1.00 88.50 108 VAL A C 1
ATOM 836 O O . VAL A 1 108 ? -12.500 -10.898 20.826 1.00 88.50 108 VAL A O 1
ATOM 839 N N . ILE A 1 109 ? -11.009 -11.038 19.159 1.00 85.88 109 ILE A N 1
ATOM 840 C CA . ILE A 1 109 ? -10.307 -9.795 19.518 1.00 85.88 109 ILE A CA 1
ATOM 841 C C . ILE A 1 109 ? -11.231 -8.583 19.347 1.00 85.88 109 ILE A C 1
ATOM 843 O O . ILE A 1 109 ? -11.260 -7.700 20.210 1.00 85.88 109 ILE A O 1
ATOM 847 N N . VAL A 1 110 ? -12.017 -8.528 18.266 1.00 86.06 110 VAL A N 1
ATOM 848 C CA . VAL A 1 110 ? -13.007 -7.453 18.074 1.00 86.06 110 VAL A CA 1
ATOM 849 C C . VAL A 1 110 ? -14.046 -7.470 19.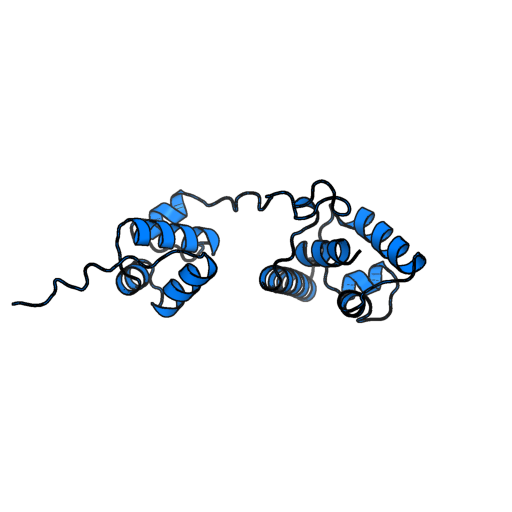182 1.00 86.06 110 VAL A C 1
ATOM 851 O O . VAL A 1 110 ? -14.324 -6.422 19.762 1.00 86.06 110 VAL A O 1
ATOM 854 N N . GLN A 1 111 ? -14.588 -8.641 19.506 1.00 91.44 111 GLN A N 1
ATOM 855 C CA . GLN A 1 111 ? -15.588 -8.778 20.554 1.00 91.44 111 GLN A CA 1
ATOM 856 C C . GLN A 1 111 ? -15.014 -8.390 21.923 1.00 91.44 111 GLN A C 1
ATOM 858 O O . GLN A 1 111 ? -15.646 -7.624 22.645 1.00 91.44 111 GLN A O 1
ATOM 863 N N . ASN A 1 112 ? -13.776 -8.782 22.232 1.00 90.94 112 ASN A N 1
ATOM 864 C CA . ASN A 1 112 ? -13.078 -8.372 23.451 1.00 90.94 112 ASN A CA 1
ATOM 865 C C . ASN A 1 112 ? -12.948 -6.845 23.551 1.00 90.94 112 ASN A C 1
ATOM 867 O O . ASN A 1 112 ? -13.260 -6.266 24.591 1.00 90.94 112 ASN A O 1
ATOM 871 N N . LEU A 1 113 ? -12.544 -6.174 22.468 1.00 89.94 113 LEU A N 1
ATOM 872 C CA . LEU A 1 113 ? -12.484 -4.709 22.411 1.00 89.94 113 LEU A CA 1
ATOM 873 C C . LEU A 1 113 ? -13.866 -4.069 22.597 1.00 89.94 113 LEU A C 1
ATOM 875 O O . LEU A 1 113 ? -14.005 -3.081 23.316 1.00 89.94 113 LEU A O 1
ATOM 879 N N . VAL A 1 114 ? -14.893 -4.629 21.959 1.00 94.62 114 VAL A N 1
ATOM 880 C CA . VAL A 1 114 ? -16.283 -4.168 22.068 1.00 94.62 114 VAL A CA 1
ATOM 881 C C . VAL A 1 114 ? -16.836 -4.361 23.482 1.00 94.62 114 VAL A C 1
ATOM 883 O O . VAL A 1 114 ? -17.616 -3.530 23.942 1.00 94.62 114 VAL A O 1
ATOM 886 N N . ASP A 1 115 ? -16.392 -5.383 24.204 1.00 92.44 115 ASP A N 1
ATOM 887 C CA . ASP A 1 115 ? -16.773 -5.644 25.595 1.00 92.44 115 ASP A CA 1
ATOM 888 C C . ASP A 1 115 ? -15.905 -4.878 26.612 1.00 92.44 115 ASP A C 1
ATOM 890 O O . ASP A 1 115 ? -16.181 -4.903 27.811 1.00 92.44 115 ASP A O 1
ATOM 894 N N . GLY A 1 116 ? -14.896 -4.132 26.145 1.00 90.00 116 GLY A N 1
ATOM 895 C CA . GLY A 1 116 ? -14.047 -3.262 26.970 1.00 90.00 116 GLY A CA 1
ATOM 896 C C . GLY A 1 116 ? -12.804 -3.950 27.545 1.00 90.00 116 GLY A C 1
ATOM 897 O O . GLY A 1 116 ? -12.124 -3.396 28.414 1.00 90.00 116 GLY A O 1
ATOM 898 N N . TYR A 1 117 ? -12.473 -5.153 27.074 1.00 90.75 117 TYR A N 1
ATOM 899 C CA . TYR A 1 117 ? -11.224 -5.828 27.411 1.00 90.75 117 TYR A CA 1
ATOM 900 C C . TYR A 1 117 ? -10.033 -5.205 26.669 1.00 90.75 117 TYR A C 1
ATOM 902 O O . TYR A 1 117 ? -10.147 -4.647 25.575 1.00 90.75 117 TYR A O 1
ATOM 910 N N . ARG A 1 118 ? -8.841 -5.302 27.274 1.00 83.06 118 ARG A N 1
ATOM 911 C CA . ARG A 1 118 ? -7.609 -4.780 26.669 1.00 83.06 118 ARG A CA 1
ATOM 912 C C . ARG A 1 118 ? -6.992 -5.782 25.704 1.00 83.06 118 ARG A C 1
ATOM 914 O O . ARG A 1 118 ? -6.525 -6.828 26.136 1.00 83.06 118 ARG A O 1
ATOM 921 N N . GLU A 1 119 ? -6.825 -5.353 24.457 1.00 80.38 119 GLU A N 1
ATOM 922 C CA . GLU A 1 119 ? -6.125 -6.110 23.415 1.00 80.38 119 GLU A CA 1
ATOM 923 C C . GLU A 1 119 ? -4.935 -5.306 22.855 1.00 80.38 119 GLU A C 1
ATOM 925 O O . GLU A 1 119 ? -5.041 -4.618 21.829 1.00 80.38 119 GLU A O 1
ATOM 930 N N . PRO A 1 120 ? -3.767 -5.329 23.528 1.00 67.00 120 PRO A N 1
ATOM 931 C CA . PRO A 1 120 ? -2.591 -4.582 23.077 1.00 67.00 120 PRO A CA 1
ATOM 932 C C . PRO A 1 120 ? -2.084 -5.061 21.706 1.00 67.00 120 PRO A C 1
ATOM 934 O O . PRO A 1 120 ? -1.516 -4.264 20.957 1.00 67.00 120 PRO A O 1
ATOM 937 N N . GLY A 1 121 ? -2.336 -6.329 21.360 1.00 61.19 121 GLY A N 1
ATOM 938 C CA . GLY A 1 121 ? -1.977 -6.940 20.080 1.00 61.19 121 GLY A CA 1
ATOM 939 C C . GLY A 1 121 ? -2.947 -6.665 18.930 1.00 61.19 121 GLY A C 1
ATOM 940 O O . GLY A 1 121 ? -2.603 -6.996 17.800 1.00 61.19 121 GLY A O 1
ATOM 941 N N . ALA A 1 122 ? -4.105 -6.039 19.188 1.00 65.00 122 ALA A N 1
ATOM 942 C CA . ALA A 1 122 ? -5.126 -5.858 18.161 1.00 65.00 122 ALA A CA 1
ATOM 943 C C . ALA A 1 122 ? -4.573 -5.132 16.926 1.00 65.00 122 ALA A C 1
ATOM 945 O O . ALA A 1 122 ? -3.793 -4.174 17.030 1.00 65.00 122 ALA A O 1
ATOM 946 N N . SER A 1 123 ? -4.985 -5.557 15.743 1.00 71.31 123 SER A N 1
ATOM 947 C CA . SER A 1 123 ? -4.646 -4.922 14.482 1.00 71.31 123 SER A CA 1
ATOM 948 C C . SER A 1 123 ? -5.416 -3.610 14.297 1.00 71.31 123 SER A C 1
ATOM 950 O O . SER A 1 123 ? -6.331 -3.247 15.040 1.00 71.31 123 SER A O 1
ATOM 952 N N . TYR A 1 124 ? -5.025 -2.830 13.289 1.00 65.75 124 TYR A N 1
ATOM 953 C CA . TYR A 1 124 ? -5.787 -1.638 12.913 1.00 65.75 124 TYR A CA 1
ATOM 954 C C . TYR A 1 124 ? -7.186 -1.994 12.385 1.00 65.75 124 TYR A C 1
ATOM 956 O O . TYR A 1 124 ? -8.125 -1.233 12.609 1.00 65.75 124 TYR A O 1
ATOM 964 N N . ALA A 1 125 ? -7.321 -3.136 11.701 1.00 64.19 125 ALA A N 1
ATOM 965 C CA . ALA A 1 125 ? -8.592 -3.596 11.154 1.00 64.19 125 ALA A CA 1
ATOM 966 C C . ALA A 1 125 ? -9.565 -3.987 12.274 1.00 64.19 125 ALA A C 1
ATOM 968 O O . ALA A 1 125 ? -10.687 -3.491 12.276 1.00 64.19 125 ALA A O 1
ATOM 969 N N . GLU A 1 126 ? -9.104 -4.747 13.272 1.00 77.00 126 GLU A N 1
ATOM 970 C CA . GLU A 1 126 ? -9.906 -5.101 14.455 1.00 77.00 126 GLU A CA 1
ATOM 971 C C . GLU A 1 126 ? -10.337 -3.859 15.243 1.00 77.00 126 GLU A C 1
ATOM 973 O O . GLU A 1 126 ? -11.508 -3.708 15.585 1.00 77.00 126 GLU A O 1
ATOM 978 N N . ARG A 1 127 ? -9.424 -2.900 15.471 1.00 81.25 127 ARG A N 1
ATOM 979 C CA . ARG A 1 127 ? -9.780 -1.636 16.144 1.00 81.25 127 ARG A CA 1
ATOM 980 C C . ARG A 1 127 ? -10.798 -0.821 15.349 1.00 81.25 127 ARG A C 1
ATOM 982 O O . ARG A 1 127 ? -11.674 -0.202 15.945 1.00 81.25 127 ARG A O 1
ATOM 989 N N . ARG A 1 128 ? -10.691 -0.795 14.016 1.00 84.00 128 ARG A N 1
ATOM 990 C CA . ARG A 1 128 ? -11.669 -0.121 13.150 1.00 84.00 128 ARG A CA 1
ATOM 991 C C . ARG A 1 128 ? -13.043 -0.784 13.257 1.00 84.00 128 ARG A C 1
ATOM 993 O O . ARG A 1 128 ? -14.030 -0.062 13.348 1.00 84.00 128 ARG A O 1
ATOM 1000 N N . GLU A 1 129 ? -13.094 -2.112 13.276 1.00 83.12 129 GLU A N 1
ATOM 1001 C CA . GLU A 1 129 ? -14.342 -2.877 13.382 1.00 83.12 129 GLU A CA 1
ATOM 1002 C C . GLU A 1 129 ? -15.017 -2.688 14.747 1.00 83.12 129 GLU A C 1
ATOM 1004 O O . GLU A 1 129 ? -16.221 -2.437 14.825 1.00 83.12 129 GLU A O 1
ATOM 1009 N N . ALA A 1 130 ? -14.231 -2.681 15.827 1.00 86.50 130 ALA A N 1
ATOM 1010 C CA . ALA A 1 130 ? -14.726 -2.366 17.163 1.00 86.50 130 ALA A CA 1
ATOM 1011 C C . ALA A 1 130 ? -15.300 -0.938 17.237 1.00 86.50 130 ALA A C 1
ATOM 1013 O O . ALA A 1 130 ? -16.394 -0.736 17.761 1.00 86.50 130 ALA A O 1
ATOM 1014 N N . ILE A 1 131 ? -14.613 0.054 16.650 1.00 86.12 131 ILE A N 1
ATOM 1015 C CA . ILE A 1 131 ? -15.111 1.439 16.559 1.00 86.12 131 ILE A CA 1
ATOM 1016 C C . ILE A 1 131 ? -16.420 1.502 15.761 1.00 86.12 131 ILE A C 1
ATOM 1018 O O . ILE A 1 131 ? -17.355 2.176 16.190 1.00 86.12 131 ILE A O 1
ATOM 1022 N N . ALA A 1 132 ? -16.506 0.812 14.621 1.00 82.56 132 ALA A N 1
ATOM 1023 C CA . ALA A 1 132 ? -17.718 0.769 13.805 1.00 82.56 132 ALA A CA 1
ATOM 1024 C C . ALA A 1 132 ? -18.893 0.154 14.579 1.00 82.56 132 ALA A C 1
ATOM 1026 O O . ALA A 1 132 ? -19.987 0.719 14.583 1.00 82.56 132 ALA A O 1
ATOM 1027 N N . THR A 1 133 ? -18.642 -0.940 15.300 1.00 91.06 133 THR A N 1
ATOM 1028 C CA . THR A 1 133 ? -19.633 -1.634 16.129 1.00 91.06 133 THR A CA 1
ATOM 1029 C C . THR A 1 133 ? -20.138 -0.747 17.265 1.00 91.06 133 THR A C 1
ATOM 1031 O O . THR A 1 133 ? -21.345 -0.583 17.426 1.00 91.06 133 THR A O 1
ATOM 1034 N N . LEU A 1 134 ? -19.241 -0.124 18.037 1.00 90.69 134 LEU A N 1
ATOM 1035 C CA . LEU A 1 134 ? -19.614 0.750 19.156 1.00 90.69 134 LEU A CA 1
ATOM 1036 C C . LEU A 1 134 ? -20.334 2.022 18.679 1.00 90.69 134 LEU A C 1
ATOM 1038 O O . LEU A 1 134 ? -21.326 2.429 19.280 1.00 90.69 134 LEU A O 1
ATOM 1042 N N . ASN A 1 135 ? -19.905 2.603 17.556 1.00 88.56 135 ASN A N 1
ATOM 1043 C CA . ASN A 1 135 ? -20.604 3.723 16.921 1.00 88.56 135 ASN A CA 1
ATOM 1044 C C . ASN A 1 135 ? -21.999 3.306 16.422 1.00 88.56 135 ASN A C 1
ATOM 1046 O O . ASN A 1 135 ? -22.961 4.04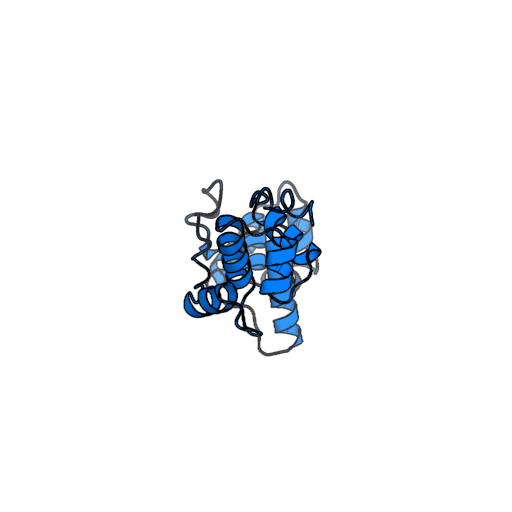7 16.599 1.00 88.56 135 ASN A O 1
ATO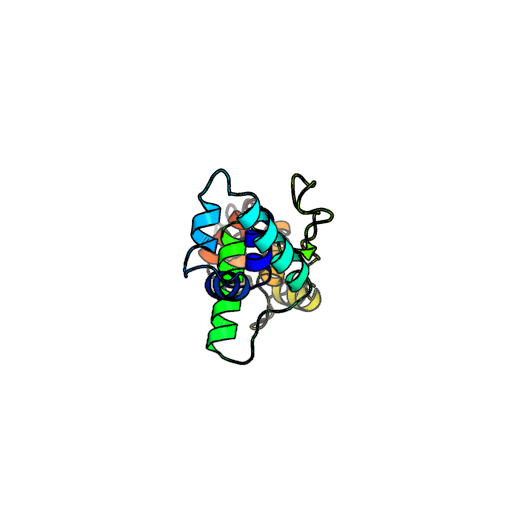M 1050 N N . GLY A 1 136 ? -22.139 2.101 15.857 1.00 86.75 136 GLY A N 1
ATOM 1051 C CA . GLY A 1 136 ? -23.433 1.516 15.486 1.00 86.75 136 GLY A CA 1
ATOM 1052 C C . GLY A 1 136 ? -24.352 1.249 16.685 1.00 86.75 136 GLY A C 1
ATOM 1053 O O . GLY A 1 136 ? -25.570 1.314 16.547 1.00 86.75 136 GLY A O 1
ATOM 1054 N N . ARG A 1 137 ? -23.779 1.027 17.876 1.00 91.62 137 ARG A N 1
ATOM 1055 C CA . ARG A 1 137 ? -24.499 0.958 19.162 1.00 91.62 137 ARG A CA 1
ATOM 1056 C C . ARG A 1 137 ? -24.854 2.337 19.741 1.00 91.62 137 ARG A C 1
ATOM 1058 O O . ARG A 1 137 ? -25.482 2.399 20.791 1.00 91.62 137 ARG A O 1
ATOM 1065 N N . GLY A 1 138 ? -24.483 3.427 19.067 1.00 90.75 138 GLY A N 1
ATOM 1066 C CA . GLY A 1 138 ? -24.839 4.795 19.447 1.00 90.75 138 GLY A CA 1
ATOM 1067 C C . GLY A 1 138 ? -23.863 5.486 20.400 1.00 90.75 138 GLY A C 1
ATOM 1068 O O . GLY A 1 138 ? -24.160 6.595 20.843 1.00 90.75 138 GLY A O 1
ATOM 1069 N N . LEU A 1 139 ? -22.708 4.881 20.701 1.00 92.44 139 LEU A N 1
ATOM 1070 C CA . LEU A 1 139 ? -21.692 5.533 21.530 1.00 92.44 139 LEU A CA 1
ATOM 1071 C C . LEU A 1 139 ? -21.052 6.700 20.771 1.00 92.44 139 LEU A C 1
ATOM 1073 O O . LEU A 1 139 ? -20.747 6.609 19.580 1.00 92.44 139 LEU A O 1
ATOM 1077 N N . SER A 1 140 ? -20.812 7.793 21.484 1.00 92.19 140 SER A N 1
ATOM 1078 C CA . SER A 1 140 ? -20.083 8.956 20.987 1.00 92.19 140 SER A CA 1
ATOM 1079 C C . SER A 1 140 ? -18.581 8.683 20.852 1.00 92.19 140 SER A C 1
ATOM 1081 O O . SER A 1 140 ? -18.026 7.774 21.464 1.00 92.19 140 SER A O 1
ATOM 1083 N N . ASP A 1 141 ? -17.868 9.539 20.113 1.00 86.38 141 ASP A N 1
ATOM 1084 C CA . ASP A 1 141 ? -16.407 9.428 19.967 1.00 86.38 141 ASP A CA 1
ATOM 1085 C C . ASP A 1 141 ? -15.643 9.497 21.295 1.00 86.38 141 ASP A C 1
ATOM 1087 O O . ASP A 1 141 ? -14.529 8.979 21.387 1.00 86.38 141 ASP A O 1
ATOM 1091 N N . ALA A 1 142 ? -16.201 10.178 22.299 1.00 88.69 142 ALA A N 1
ATOM 1092 C CA . ALA A 1 142 ? -15.604 10.264 23.625 1.00 88.69 142 ALA A CA 1
ATOM 1093 C C . ALA A 1 142 ? -15.772 8.942 24.385 1.00 88.69 142 ALA A C 1
ATOM 1095 O O . ALA A 1 142 ? -14.788 8.413 24.895 1.00 88.69 142 ALA A O 1
ATOM 1096 N N . GLU A 1 143 ? -16.980 8.378 24.371 1.00 89.75 143 GLU A N 1
ATOM 1097 C CA . GLU A 1 143 ? -17.286 7.091 25.005 1.00 89.75 143 GLU A CA 1
ATOM 1098 C C . GLU A 1 143 ? -16.514 5.950 24.338 1.00 89.75 143 GLU A C 1
ATOM 1100 O O . GLU A 1 143 ? -15.900 5.145 25.025 1.00 89.75 143 GLU A O 1
ATOM 1105 N N . ILE A 1 144 ? -16.443 5.919 23.002 1.00 89.50 144 ILE A N 1
ATOM 1106 C CA . ILE A 1 144 ? -15.642 4.929 22.264 1.00 89.50 144 ILE A CA 1
ATOM 1107 C C . ILE A 1 144 ? -14.154 5.052 22.617 1.00 89.50 144 ILE A C 1
ATOM 1109 O O . ILE A 1 144 ? -13.461 4.045 22.761 1.00 89.50 144 ILE A O 1
ATOM 1113 N N . ALA A 1 145 ? -13.637 6.279 22.738 1.00 85.31 145 ALA A N 1
ATOM 1114 C CA . ALA A 1 145 ? -12.238 6.501 23.085 1.00 85.31 145 ALA A CA 1
ATOM 1115 C C . ALA A 1 145 ? -11.920 5.991 24.493 1.00 85.31 145 ALA A C 1
ATOM 1117 O O . ALA A 1 145 ? -10.925 5.290 24.668 1.00 85.31 145 ALA A O 1
ATOM 1118 N N . GLU A 1 146 ? -12.775 6.296 25.467 1.00 89.06 146 GLU A N 1
ATOM 1119 C CA . GLU A 1 146 ? -12.654 5.780 26.830 1.00 89.06 146 GLU A CA 1
ATOM 1120 C C . GLU A 1 146 ? -12.727 4.249 26.851 1.00 89.06 146 GLU A C 1
ATOM 1122 O O . GLU A 1 146 ? -11.829 3.601 27.392 1.00 89.06 146 GLU A O 1
ATOM 1127 N N . HIS A 1 147 ? -13.722 3.677 26.168 1.00 88.75 147 HIS A N 1
ATOM 1128 C CA . HIS A 1 147 ? -13.972 2.235 26.102 1.00 88.75 147 HIS A CA 1
ATOM 1129 C C . HIS A 1 147 ? -12.786 1.444 25.541 1.00 88.75 147 HIS A C 1
ATOM 1131 O O . HIS A 1 147 ? -12.472 0.359 26.018 1.00 88.75 147 HIS A O 1
ATOM 1137 N N . LEU A 1 148 ? -12.085 2.006 24.551 1.00 83.56 148 LEU A N 1
ATOM 1138 C CA . LEU A 1 148 ? -10.941 1.365 23.894 1.00 83.56 148 LEU A CA 1
ATOM 1139 C C . LEU A 1 148 ? -9.575 1.798 24.459 1.00 83.56 148 LEU A C 1
ATOM 1141 O O . LEU A 1 148 ? -8.538 1.352 23.961 1.00 83.56 148 LEU A O 1
ATOM 1145 N N . GLY A 1 149 ? -9.537 2.688 25.457 1.00 80.50 149 GLY A N 1
ATOM 1146 C CA . GLY A 1 149 ? -8.291 3.268 25.972 1.00 80.50 149 GLY A CA 1
ATOM 1147 C C . GLY A 1 149 ? -7.521 4.093 24.929 1.00 80.50 149 GLY A C 1
ATOM 1148 O O . GLY A 1 149 ? -6.289 4.126 24.935 1.00 80.50 149 GLY A O 1
ATOM 1149 N N . LEU A 1 150 ? -8.241 4.728 24.003 1.00 79.50 150 LEU A N 1
ATOM 1150 C CA . LEU A 1 150 ? -7.719 5.574 22.931 1.00 79.50 150 LEU A CA 1
ATOM 1151 C C . LEU A 1 150 ? -8.000 7.056 23.212 1.00 79.50 150 LEU A C 1
ATOM 1153 O O . LEU A 1 150 ? -8.664 7.432 24.171 1.00 79.50 150 LEU A O 1
ATOM 1157 N N . THR A 1 151 ? -7.500 7.935 22.343 1.00 77.25 151 THR A N 1
ATOM 1158 C CA . THR A 1 151 ? -7.889 9.351 22.358 1.00 77.25 151 THR A CA 1
ATOM 1159 C C . THR A 1 151 ? -9.071 9.592 21.420 1.00 77.25 151 THR A C 1
ATOM 1161 O O . THR A 1 151 ? -9.170 8.973 20.359 1.00 77.25 151 THR A O 1
ATOM 1164 N N . ARG A 1 152 ? -9.930 10.567 21.745 1.00 83.12 152 ARG A N 1
ATOM 1165 C CA . ARG A 1 152 ? -11.047 10.994 20.877 1.00 83.12 152 ARG A CA 1
ATOM 1166 C C . ARG A 1 152 ? -10.591 11.344 19.453 1.00 83.12 152 ARG A C 1
ATOM 1168 O O . ARG A 1 152 ? -11.257 11.001 18.482 1.00 83.12 152 ARG A O 1
ATOM 1175 N N . ALA A 1 153 ? -9.427 11.984 19.320 1.00 59.88 153 ALA A N 1
ATOM 1176 C CA . ALA A 1 153 ? -8.836 12.320 18.023 1.00 59.88 153 ALA A CA 1
ATOM 1177 C C . ALA A 1 153 ? -8.435 11.074 17.209 1.00 59.88 153 ALA A C 1
ATOM 1179 O O . ALA A 1 153 ? -8.559 11.074 15.985 1.00 59.88 153 ALA A O 1
ATOM 1180 N N . ALA A 1 154 ? -7.975 10.004 17.869 1.00 56.38 154 ALA A N 1
ATOM 1181 C CA . ALA A 1 154 ? -7.678 8.741 17.201 1.00 56.38 154 ALA A CA 1
ATOM 1182 C C . ALA A 1 154 ? -8.956 8.072 16.667 1.00 56.38 154 ALA A C 1
ATOM 1184 O O . ALA A 1 154 ? -8.955 7.614 15.526 1.00 56.38 154 ALA A O 1
ATOM 1185 N N . VAL A 1 155 ? -10.046 8.081 17.443 1.00 70.75 155 VAL A N 1
ATOM 1186 C CA . VAL A 1 155 ? -11.359 7.551 17.024 1.00 70.75 155 VAL A CA 1
ATOM 1187 C C . VAL A 1 155 ? -11.913 8.331 15.830 1.00 70.75 155 VAL A C 1
ATOM 1189 O O . VAL A 1 155 ? -12.235 7.733 14.803 1.00 70.75 155 VAL A O 1
ATOM 1192 N N . ASN A 1 156 ? -11.932 9.664 15.916 1.00 71.88 156 ASN A N 1
ATOM 1193 C CA . ASN A 1 156 ? -12.397 10.537 14.838 1.00 71.88 156 ASN A CA 1
ATOM 1194 C C . ASN A 1 156 ? -11.620 10.294 13.527 1.00 71.88 156 ASN A C 1
ATOM 1196 O O . ASN A 1 156 ? -12.228 10.038 12.490 1.00 71.88 156 ASN A O 1
ATOM 1200 N N . LYS A 1 157 ? -10.284 10.237 13.588 1.00 59.19 157 LYS A N 1
ATOM 1201 C CA . LYS A 1 157 ? -9.431 9.977 12.418 1.00 59.19 157 LYS A CA 1
ATOM 1202 C C . LYS A 1 157 ? -9.697 8.618 11.764 1.00 59.19 157 LYS A C 1
ATOM 1204 O O . LYS A 1 157 ? -9.623 8.496 10.541 1.00 59.19 157 LYS A O 1
ATOM 1209 N N . VAL A 1 158 ? -9.957 7.578 12.560 1.00 67.75 158 VAL A N 1
ATOM 1210 C CA . VAL A 1 158 ? -10.307 6.246 12.039 1.00 67.75 158 VAL A CA 1
ATOM 1211 C C . VAL A 1 158 ? -11.666 6.287 11.348 1.00 67.75 158 VAL A C 1
ATOM 1213 O O . VAL A 1 158 ? -11.788 5.768 10.239 1.00 67.75 158 VAL A O 1
ATOM 1216 N N . ARG A 1 159 ? -12.656 6.945 11.958 1.00 81.12 159 ARG A N 1
ATOM 1217 C CA . ARG A 1 159 ? -13.998 7.088 11.388 1.00 81.12 159 ARG A CA 1
ATOM 1218 C C . ARG A 1 159 ? -14.007 7.887 10.086 1.00 81.12 159 ARG A C 1
ATOM 1220 O O . ARG A 1 159 ? -14.606 7.425 9.122 1.00 81.12 159 ARG A O 1
ATOM 1227 N N . GLU A 1 160 ? -13.298 9.014 10.018 1.00 66.25 160 GLU A N 1
ATOM 1228 C CA . GLU A 1 160 ? -13.165 9.818 8.791 1.00 66.25 160 GLU A CA 1
ATOM 1229 C C . GLU A 1 160 ? -12.527 9.015 7.654 1.00 66.25 160 GLU A C 1
ATOM 1231 O O . GLU A 1 160 ? -13.051 8.975 6.543 1.00 66.25 160 GLU A O 1
ATOM 1236 N N . ARG A 1 161 ? -11.430 8.302 7.942 1.00 58.56 161 ARG A N 1
ATOM 1237 C CA . ARG A 1 161 ? -10.737 7.470 6.949 1.00 58.56 161 ARG A CA 1
ATOM 1238 C C . ARG A 1 161 ? -11.588 6.298 6.453 1.00 58.56 161 ARG A C 1
ATOM 1240 O O . ARG A 1 161 ? -11.384 5.839 5.334 1.00 58.56 161 ARG A O 1
ATOM 1247 N N . ALA A 1 162 ? -12.497 5.801 7.288 1.00 56.69 162 ALA A N 1
ATOM 1248 C CA . ALA A 1 162 ? -13.405 4.705 6.971 1.00 56.69 162 ALA A CA 1
ATOM 1249 C C . ALA A 1 162 ? -14.782 5.175 6.464 1.00 56.69 162 ALA A C 1
ATOM 1251 O O . ALA A 1 162 ? -15.649 4.335 6.247 1.00 56.69 162 ALA A O 1
ATOM 1252 N N . ALA A 1 163 ? -14.991 6.487 6.294 1.00 72.00 163 ALA A N 1
ATOM 1253 C CA . ALA A 1 163 ? -16.280 7.086 5.940 1.00 72.00 163 ALA A CA 1
ATOM 1254 C C . ALA A 1 163 ? -17.447 6.681 6.878 1.00 72.00 163 ALA A C 1
ATOM 1256 O O . ALA A 1 163 ? -18.594 6.581 6.451 1.00 72.00 163 ALA A O 1
ATOM 1257 N N . ILE A 1 164 ? -17.166 6.474 8.171 1.00 71.88 164 ILE A N 1
ATOM 1258 C CA . ILE A 1 164 ? -18.164 6.132 9.198 1.00 71.88 164 ILE A CA 1
ATOM 1259 C C . ILE A 1 164 ? -18.757 7.422 9.777 1.00 71.88 164 ILE A C 1
ATOM 1261 O O . ILE A 1 164 ? -18.054 8.210 10.422 1.00 71.88 164 ILE A O 1
ATOM 1265 N N . SER A 1 165 ? -20.063 7.633 9.600 1.00 81.25 165 SER A N 1
ATOM 1266 C CA . SER A 1 165 ? -20.786 8.781 10.163 1.00 81.25 165 SER A CA 1
ATOM 1267 C C . SER A 1 165 ? -20.781 8.783 11.690 1.00 81.25 165 SER A C 1
ATOM 1269 O O . SER A 1 165 ? -20.723 7.732 12.328 1.00 81.25 165 SER A O 1
ATOM 1271 N N . ALA A 1 166 ? -20.827 9.978 12.280 1.00 76.38 166 ALA A N 1
ATOM 1272 C CA . ALA A 1 166 ? -20.826 10.105 13.731 1.00 76.38 166 ALA A CA 1
ATOM 1273 C C . ALA A 1 166 ? -22.158 9.655 14.284 1.00 76.38 166 ALA A C 1
ATOM 1275 O O . ALA A 1 166 ? -23.196 10.114 13.805 1.00 76.38 166 ALA A O 1
ATOM 1276 N N . ALA A 1 167 ? -22.116 8.806 15.309 1.00 77.94 167 ALA A N 1
ATOM 1277 C CA . ALA A 1 167 ? -23.254 8.668 16.188 1.00 77.94 167 ALA A CA 1
ATOM 1278 C C . ALA A 1 167 ? -23.626 10.069 16.689 1.00 77.94 167 ALA A C 1
ATOM 1280 O O . ALA A 1 167 ? -22.788 10.824 17.197 1.00 77.94 167 ALA A O 1
ATOM 1281 N N . VAL A 1 168 ? -24.887 10.441 16.482 1.00 62.84 168 VAL A N 1
ATOM 1282 C CA . VAL A 1 168 ? -25.473 11.629 17.095 1.00 62.84 168 VAL A CA 1
ATOM 1283 C C . VAL A 1 168 ? -25.555 11.296 18.579 1.00 62.84 168 VAL A C 1
ATOM 1285 O O . VAL A 1 168 ? -26.472 10.602 19.000 1.00 62.84 168 VAL A O 1
ATOM 1288 N N . GLY A 1 169 ? -24.514 11.660 19.328 1.00 51.16 169 GLY A N 1
ATOM 1289 C CA . GLY A 1 169 ? -24.335 11.185 20.695 1.00 51.16 169 GLY A CA 1
ATOM 1290 C C . GLY A 1 169 ? -25.553 11.462 21.575 1.00 51.16 169 GLY A C 1
ATOM 1291 O O . GLY A 1 169 ? -26.197 12.507 21.447 1.00 51.16 169 GLY A O 1
ATOM 1292 N N . ALA A 1 170 ? -25.796 10.566 22.533 1.00 47.53 170 ALA A N 1
ATOM 1293 C CA . ALA A 1 170 ? -26.731 10.739 23.650 1.00 47.53 170 ALA A CA 1
ATOM 1294 C C . ALA A 1 170 ? -26.326 11.877 24.624 1.00 47.53 170 ALA A C 1
ATOM 1296 O O . ALA A 1 170 ? -26.858 12.006 25.722 1.00 47.53 170 ALA A O 1
ATOM 1297 N N . ASP A 1 171 ? -25.421 12.762 24.203 1.00 47.16 171 ASP A N 1
ATOM 1298 C CA . ASP A 1 171 ? -24.856 13.872 24.971 1.00 47.16 171 ASP A CA 1
ATOM 1299 C C . ASP A 1 171 ? -25.811 15.082 25.080 1.00 47.16 171 ASP A C 1
ATOM 1301 O O . ASP A 1 171 ? -25.423 16.171 25.503 1.00 47.16 171 ASP A O 1
ATOM 1305 N N . ARG A 1 172 ? -27.087 14.914 24.698 1.00 47.72 172 ARG A N 1
ATOM 1306 C CA . ARG A 1 172 ? -28.148 15.905 24.947 1.00 47.72 172 ARG A CA 1
ATOM 1307 C C . ARG A 1 172 ? -28.904 15.697 26.265 1.00 47.72 172 ARG A C 1
ATOM 1309 O O . ARG A 1 172 ? -29.648 16.597 26.637 1.00 47.72 172 ARG A O 1
ATOM 1316 N N . GLU A 1 173 ? -28.691 14.603 27.002 1.00 41.66 173 GLU A N 1
ATOM 1317 C CA . GLU A 1 173 ? -29.463 14.293 28.226 1.00 41.66 173 GLU A CA 1
ATOM 1318 C C . GLU A 1 173 ? -28.634 14.178 29.520 1.00 41.66 173 GLU A C 1
ATOM 1320 O O . GLU A 1 173 ? -28.998 13.468 30.453 1.00 41.66 173 GLU A O 1
ATOM 1325 N N . ARG A 1 174 ? -27.551 14.952 29.652 1.00 45.62 174 ARG A N 1
ATOM 1326 C CA . ARG A 1 174 ? -27.008 15.311 30.979 1.00 45.62 174 ARG A CA 1
ATOM 1327 C C . ARG A 1 174 ? -27.058 16.815 31.219 1.00 45.62 174 ARG A C 1
ATOM 1329 O O . ARG A 1 174 ? -26.064 17.457 31.537 1.00 45.62 174 ARG A O 1
ATOM 1336 N N . ILE A 1 175 ? -28.253 17.379 31.077 1.00 47.38 175 ILE A N 1
ATOM 1337 C CA . ILE A 1 175 ? -28.646 18.575 31.821 1.00 47.38 175 ILE A CA 1
ATOM 1338 C C . ILE A 1 175 ? -29.767 18.135 32.771 1.00 47.38 175 ILE A C 1
ATOM 1340 O O . ILE A 1 175 ? -30.692 17.449 32.349 1.00 47.38 175 ILE A O 1
ATOM 1344 N N . VAL A 1 176 ? -29.661 18.585 34.024 1.00 42.31 176 VAL A N 1
ATOM 1345 C CA . VAL A 1 176 ? -30.569 18.420 35.178 1.00 42.31 176 VAL A CA 1
ATOM 1346 C C . VAL A 1 176 ? -30.316 17.201 36.085 1.00 42.31 176 VAL A C 1
ATOM 1348 O O . VAL A 1 176 ? -30.926 16.149 35.928 1.00 42.31 176 VAL A O 1
ATOM 1351 N N . ALA A 1 177 ? -29.475 17.397 37.108 1.00 37.91 177 ALA A N 1
ATOM 1352 C CA . ALA A 1 177 ? -29.901 17.500 38.515 1.00 37.91 177 ALA A CA 1
ATOM 1353 C C . ALA A 1 177 ? -28.781 18.135 39.355 1.00 37.91 177 ALA A C 1
ATOM 1355 O O . ALA A 1 177 ? -27.616 17.710 39.188 1.00 37.91 177 ALA A O 1
#

Radius of gyration: 21.22 Å; chains: 1; bounding box: 50×32×64 Å